Protein AF-A0A3C2DEW8-F1 (afdb_monomer)

Structure (mmCIF, N/CA/C/O backbone):
data_AF-A0A3C2DEW8-F1
#
_entry.id   AF-A0A3C2DEW8-F1
#
loop_
_atom_site.group_PDB
_atom_site.id
_atom_site.type_symbol
_atom_site.label_atom_id
_atom_site.label_alt_id
_atom_site.label_comp_id
_atom_site.label_asym_id
_atom_site.label_entity_id
_atom_site.label_seq_id
_atom_site.pdbx_PDB_ins_code
_atom_site.Cartn_x
_atom_site.Cartn_y
_atom_site.Cartn_z
_atom_site.occupancy
_atom_site.B_iso_or_equiv
_atom_site.auth_seq_id
_atom_site.auth_comp_id
_atom_site.auth_asym_id
_atom_site.auth_atom_id
_atom_site.pdbx_PDB_model_num
ATOM 1 N N . ILE A 1 1 ? -10.383 12.742 4.639 1.00 93.44 1 ILE A N 1
ATOM 2 C CA . ILE A 1 1 ? -11.045 11.413 4.623 1.00 93.44 1 ILE A CA 1
ATOM 3 C C . ILE A 1 1 ? -11.033 10.808 6.023 1.00 93.44 1 ILE A C 1
ATOM 5 O O . ILE A 1 1 ? -12.097 10.763 6.616 1.00 93.44 1 ILE A O 1
ATOM 9 N N . LEU A 1 2 ? -9.863 10.484 6.591 1.00 92.94 2 LEU A N 1
ATOM 10 C CA . LEU A 1 2 ? -9.720 9.901 7.939 1.00 92.94 2 LEU A CA 1
ATOM 11 C C . LEU A 1 2 ? -10.592 10.552 9.024 1.00 92.94 2 LEU A C 1
ATOM 13 O O . LEU A 1 2 ? -11.383 9.860 9.647 1.00 92.94 2 LEU A O 1
ATOM 17 N N . ASN A 1 3 ? -10.515 11.877 9.197 1.00 94.25 3 ASN A N 1
ATOM 18 C CA . ASN A 1 3 ? -11.312 12.568 10.221 1.00 94.25 3 ASN A CA 1
ATOM 19 C C . ASN A 1 3 ? -12.825 12.337 10.058 1.00 94.25 3 ASN A C 1
ATOM 21 O O . ASN A 1 3 ? -13.510 12.136 11.047 1.00 94.25 3 ASN A O 1
ATOM 25 N N . ARG A 1 4 ? -13.332 12.307 8.816 1.00 97.25 4 ARG A N 1
ATOM 26 C CA . ARG A 1 4 ? -14.759 12.062 8.549 1.00 97.25 4 ARG A CA 1
ATOM 27 C C . ARG A 1 4 ? -15.161 10.619 8.849 1.00 97.25 4 ARG A C 1
ATOM 29 O O . ARG A 1 4 ? -16.277 10.393 9.287 1.00 97.25 4 ARG A O 1
ATOM 36 N N . ILE A 1 5 ? -14.271 9.654 8.601 1.00 95.50 5 ILE A N 1
ATOM 37 C CA . ILE A 1 5 ? -14.519 8.242 8.935 1.00 95.50 5 ILE A CA 1
ATOM 38 C C . ILE A 1 5 ? -14.590 8.079 10.451 1.00 95.50 5 ILE A C 1
ATOM 40 O O . ILE A 1 5 ? -15.542 7.494 10.942 1.00 95.50 5 ILE A O 1
ATOM 44 N N . ILE A 1 6 ? -13.625 8.646 11.178 1.00 90.56 6 ILE A N 1
ATOM 45 C CA . ILE A 1 6 ? -13.573 8.575 12.644 1.00 90.56 6 ILE A CA 1
ATOM 46 C C . ILE A 1 6 ? -14.805 9.245 13.269 1.00 90.56 6 ILE A C 1
ATOM 48 O O . ILE A 1 6 ? -15.342 8.746 14.248 1.00 90.56 6 ILE A O 1
ATOM 52 N N . GLU A 1 7 ? -15.276 10.352 12.692 1.00 96.00 7 GLU A N 1
ATOM 53 C CA . GLU A 1 7 ? -16.492 11.032 13.147 1.00 96.00 7 GLU A CA 1
ATOM 54 C C . GLU A 1 7 ? -17.764 10.215 12.867 1.00 96.00 7 GLU A C 1
ATOM 56 O O . GLU A 1 7 ? -18.624 10.098 13.734 1.00 96.00 7 GLU A O 1
ATOM 61 N N . ALA A 1 8 ? -17.890 9.636 11.669 1.00 97.75 8 ALA A N 1
ATOM 62 C CA . ALA A 1 8 ? -19.096 8.914 11.261 1.00 97.75 8 ALA A CA 1
ATOM 63 C C . ALA A 1 8 ? -19.170 7.470 11.789 1.00 97.75 8 ALA A C 1
ATOM 65 O O . ALA A 1 8 ? -20.262 6.921 11.917 1.00 97.75 8 ALA A O 1
ATOM 66 N N . ALA A 1 9 ? -18.025 6.839 12.049 1.00 96.12 9 ALA A N 1
ATOM 67 C CA . ALA A 1 9 ? -17.906 5.449 12.473 1.00 96.12 9 ALA A CA 1
ATOM 68 C C . ALA A 1 9 ? -16.695 5.289 13.416 1.00 96.12 9 ALA A C 1
ATOM 70 O O . ALA A 1 9 ? -15.665 4.743 13.011 1.00 96.12 9 ALA A O 1
ATOM 71 N N . PRO A 1 10 ? -16.792 5.774 14.667 1.00 93.81 10 PRO A N 1
ATOM 72 C CA . PRO A 1 10 ? -15.665 5.799 15.605 1.00 93.81 10 PRO A CA 1
AT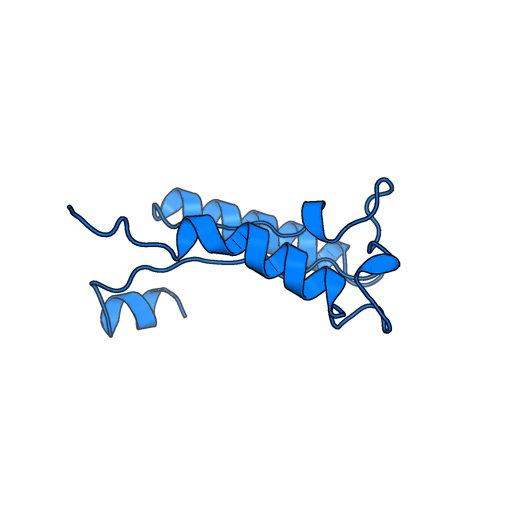OM 73 C C . PRO A 1 10 ? -15.114 4.408 15.946 1.00 93.81 10 PRO A C 1
ATOM 75 O O . PRO A 1 10 ? -13.922 4.280 16.211 1.00 93.81 10 PRO A O 1
ATOM 78 N N . ASP A 1 11 ? -15.949 3.369 15.873 1.00 92.38 11 ASP A N 1
ATOM 79 C CA . ASP A 1 11 ? -15.562 1.982 16.162 1.00 92.38 11 ASP A CA 1
ATOM 80 C C . ASP A 1 11 ? -15.029 1.228 14.929 1.00 92.38 11 ASP A C 1
ATOM 82 O O . ASP A 1 11 ? -14.670 0.051 15.012 1.00 92.38 11 ASP A O 1
ATOM 86 N N . ALA A 1 12 ? -14.992 1.868 13.754 1.00 92.56 12 ALA A N 1
ATOM 87 C CA . ALA A 1 12 ? -14.521 1.219 12.540 1.00 92.56 12 ALA A CA 1
ATOM 88 C C . ALA A 1 12 ? -13.010 0.963 12.598 1.00 92.56 12 ALA A C 1
ATOM 9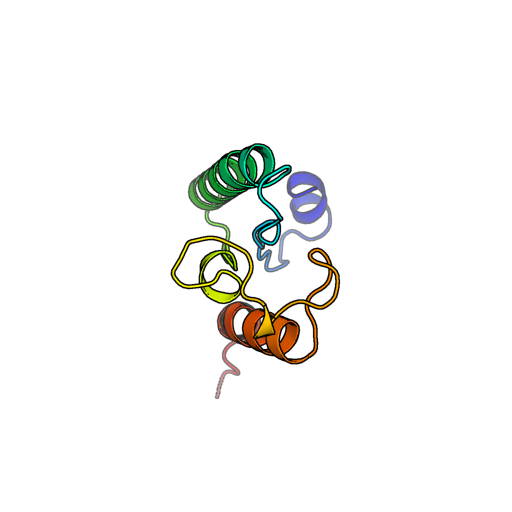0 O O . ALA A 1 12 ? -12.202 1.871 12.808 1.00 92.56 12 ALA A O 1
ATOM 91 N N . LYS A 1 13 ? -12.606 -0.273 12.291 1.00 91.62 13 LYS A N 1
ATOM 92 C CA . LYS A 1 13 ? -11.203 -0.580 12.010 1.00 91.62 13 LYS A CA 1
ATOM 93 C C . LYS A 1 13 ? -10.801 0.087 10.696 1.00 91.62 13 LYS A C 1
ATOM 95 O O . LYS A 1 13 ? -11.319 -0.255 9.634 1.00 91.62 13 LYS A O 1
ATOM 100 N N . VAL A 1 14 ? -9.851 1.015 10.764 1.00 93.88 14 VAL A N 1
ATOM 101 C CA . VAL A 1 14 ? -9.301 1.691 9.586 1.00 93.88 14 VAL A CA 1
ATOM 102 C C . VAL A 1 14 ? -7.932 1.113 9.251 1.00 93.88 14 VAL A C 1
ATOM 104 O O . VAL A 1 14 ? -7.020 1.124 10.076 1.00 93.88 14 VAL A O 1
ATOM 107 N N . VAL A 1 15 ? -7.790 0.648 8.012 1.00 94.69 15 VAL A N 1
ATOM 108 C CA . VAL A 1 15 ? -6.523 0.199 7.431 1.00 94.69 15 VAL A CA 1
ATOM 109 C C . VAL A 1 15 ? -6.229 1.082 6.226 1.00 94.69 15 VAL A C 1
ATOM 111 O O . VAL A 1 15 ? -7.050 1.186 5.314 1.00 94.69 15 VAL A O 1
ATOM 114 N N . ILE A 1 16 ? -5.078 1.747 6.232 1.00 96.25 16 ILE A N 1
ATOM 115 C CA . ILE A 1 16 ? -4.627 2.582 5.119 1.00 96.25 16 ILE A CA 1
ATOM 116 C C . ILE A 1 16 ? -3.665 1.771 4.264 1.00 96.25 16 ILE A C 1
ATOM 118 O O . ILE A 1 16 ? -2.787 1.091 4.779 1.00 96.25 16 ILE A O 1
ATOM 122 N N . GLN A 1 17 ? -3.837 1.842 2.952 1.00 96.56 17 GLN A N 1
ATOM 123 C CA . GLN A 1 17 ? -2.958 1.190 1.987 1.00 96.56 17 GLN A CA 1
ATOM 124 C C . GLN A 1 17 ? -2.103 2.249 1.297 1.00 96.56 17 GLN A C 1
ATOM 126 O O . GLN A 1 17 ? -2.550 3.391 1.128 1.00 96.56 17 GLN A O 1
ATOM 131 N N . SER A 1 18 ? -0.888 1.885 0.899 1.00 96.00 18 SER A N 1
ATOM 132 C CA . SER A 1 18 ? -0.068 2.740 0.051 1.00 96.00 18 SER A CA 1
ATOM 133 C C . SER A 1 18 ? -0.747 2.992 -1.299 1.00 96.00 18 SER A C 1
ATOM 135 O O . SER A 1 18 ? -1.556 2.199 -1.789 1.00 96.00 18 SER A O 1
ATOM 137 N N . VAL A 1 19 ? -0.427 4.126 -1.920 1.00 94.38 19 VAL A N 1
ATOM 138 C CA . VAL A 1 19 ? -0.657 4.289 -3.354 1.00 94.38 19 VAL A CA 1
ATOM 139 C C . VAL A 1 19 ? 0.275 3.314 -4.064 1.00 94.38 19 VAL A C 1
ATOM 141 O O . VAL A 1 19 ? 1.471 3.299 -3.778 1.00 94.38 19 VAL A O 1
ATOM 144 N N . LEU A 1 20 ? -0.276 2.504 -4.969 1.00 93.00 20 LEU A N 1
ATOM 145 C CA . LEU A 1 20 ? 0.485 1.470 -5.668 1.00 93.00 20 LEU A CA 1
ATOM 146 C C . LEU A 1 20 ? 1.684 2.075 -6.415 1.00 93.00 20 LEU A C 1
ATOM 148 O O . LEU A 1 20 ? 1.584 3.220 -6.885 1.00 93.00 20 LEU A O 1
ATOM 152 N N . PRO A 1 21 ? 2.791 1.322 -6.562 1.00 87.88 21 PRO A N 1
ATOM 153 C CA . PRO A 1 21 ? 3.936 1.788 -7.324 1.00 87.88 21 PRO A CA 1
ATOM 154 C C . PRO A 1 21 ? 3.512 2.141 -8.753 1.00 87.88 21 P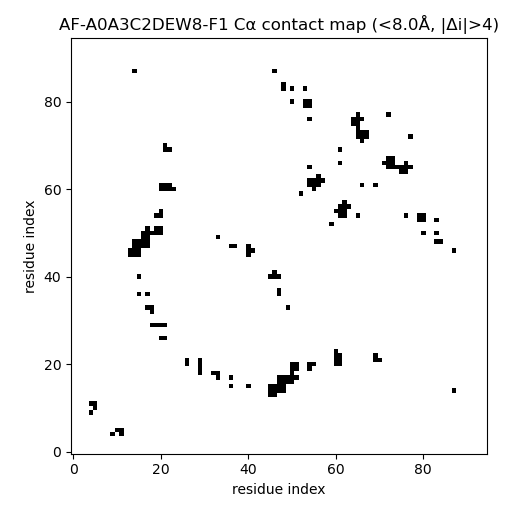RO A C 1
ATOM 156 O O . PRO A 1 21 ? 2.529 1.627 -9.297 1.00 87.88 21 PRO A O 1
ATOM 159 N N . ARG A 1 22 ? 4.239 3.077 -9.363 1.00 86.44 22 ARG A N 1
ATOM 160 C CA . ARG A 1 22 ? 3.971 3.575 -10.717 1.00 86.44 22 ARG A CA 1
ATOM 161 C C . ARG A 1 22 ? 5.257 3.606 -11.523 1.00 86.44 22 ARG A C 1
ATOM 163 O O . ARG A 1 22 ? 6.349 3.543 -10.972 1.00 86.44 22 ARG A O 1
ATOM 170 N N . THR A 1 23 ? 5.110 3.768 -12.833 1.00 82.25 23 THR A N 1
ATOM 171 C CA . THR A 1 23 ? 6.235 4.015 -13.738 1.00 82.25 23 THR A CA 1
ATOM 172 C C . THR A 1 23 ? 7.049 5.244 -13.319 1.00 82.25 23 THR A C 1
ATOM 174 O O . THR A 1 23 ? 6.551 6.141 -12.628 1.00 82.25 23 THR A O 1
ATOM 177 N N . ASP A 1 24 ? 8.290 5.317 -13.798 1.00 81.88 24 ASP A N 1
ATOM 178 C CA . ASP A 1 24 ? 9.311 6.296 -13.396 1.00 81.88 24 ASP A CA 1
ATOM 179 C C . ASP A 1 24 ? 8.851 7.751 -13.448 1.00 81.88 24 ASP A C 1
ATOM 181 O O . ASP A 1 24 ? 9.264 8.572 -12.635 1.00 81.88 24 ASP A O 1
ATOM 185 N N . ARG A 1 25 ? 7.937 8.081 -14.366 1.00 86.38 25 ARG A N 1
ATOM 186 C CA . ARG A 1 25 ? 7.364 9.427 -14.465 1.00 86.38 25 ARG A CA 1
ATOM 187 C C . ARG A 1 25 ? 6.622 9.852 -13.193 1.00 86.38 25 ARG A C 1
ATOM 189 O O . ARG A 1 25 ? 6.619 11.034 -12.859 1.00 86.38 25 ARG A O 1
ATOM 196 N N . TYR A 1 26 ? 5.947 8.919 -12.527 1.00 87.94 26 TYR A N 1
ATOM 197 C CA . TYR A 1 26 ? 5.075 9.195 -11.383 1.00 87.94 26 TYR A CA 1
ATOM 198 C C . TYR A 1 26 ? 5.651 8.704 -10.057 1.00 87.94 26 TYR A C 1
ATOM 200 O O . TYR A 1 26 ? 5.227 9.192 -9.009 1.00 87.94 26 TYR A O 1
ATOM 208 N N . ASN A 1 27 ? 6.630 7.797 -10.084 1.00 84.19 27 ASN A N 1
ATOM 209 C CA . ASN A 1 27 ? 7.280 7.284 -8.881 1.00 84.19 27 ASN A CA 1
ATOM 210 C C . ASN A 1 27 ? 7.802 8.400 -7.935 1.00 84.19 27 ASN A C 1
ATOM 212 O O . ASN A 1 27 ? 7.521 8.335 -6.738 1.00 84.19 27 ASN A O 1
ATOM 216 N N . PRO A 1 28 ? 8.408 9.509 -8.427 1.00 90.44 28 PRO A N 1
ATOM 217 C CA . PRO A 1 28 ? 8.834 10.624 -7.572 1.00 90.44 28 PRO A CA 1
ATOM 218 C C . PRO A 1 28 ? 7.702 11.340 -6.820 1.00 90.44 28 PRO A C 1
ATOM 220 O O . PRO A 1 28 ? 7.973 12.063 -5.865 1.00 90.44 28 PRO A O 1
ATOM 223 N N . LEU A 1 29 ? 6.444 11.173 -7.241 1.00 91.94 29 LEU A N 1
ATOM 224 C CA . LEU A 1 29 ? 5.268 11.706 -6.543 1.00 91.94 29 LEU A CA 1
ATOM 225 C C . LEU A 1 29 ? 4.685 10.690 -5.555 1.00 91.94 29 LEU A C 1
ATOM 227 O O . LEU A 1 29 ? 4.196 11.072 -4.493 1.00 91.94 29 LEU A O 1
ATOM 231 N N . VAL A 1 30 ? 4.731 9.404 -5.906 1.00 91.56 30 VAL A N 1
ATOM 232 C CA . VAL A 1 30 ? 4.160 8.311 -5.109 1.00 91.56 30 VAL A CA 1
ATOM 233 C C . VAL A 1 30 ? 4.976 8.067 -3.844 1.00 91.56 30 VAL A C 1
ATOM 235 O O . VAL A 1 30 ? 4.404 8.023 -2.758 1.00 91.56 30 VAL A O 1
ATOM 238 N N . THR A 1 31 ? 6.303 7.988 -3.953 1.00 89.94 31 THR A N 1
ATOM 239 C CA . THR A 1 31 ? 7.184 7.719 -2.808 1.00 89.94 31 THR A CA 1
ATOM 240 C C . THR A 1 31 ? 7.000 8.708 -1.651 1.00 89.94 31 THR A C 1
ATOM 242 O O . THR A 1 31 ? 6.679 8.260 -0.547 1.00 89.94 31 THR A O 1
ATOM 245 N N . PRO A 1 32 ? 7.110 10.042 -1.841 1.00 95.00 32 PRO A N 1
ATOM 246 C CA . PRO A 1 32 ? 6.927 10.980 -0.732 1.00 95.00 32 PRO A CA 1
ATOM 247 C C . PRO A 1 32 ? 5.494 10.980 -0.183 1.00 95.00 32 PRO A C 1
ATOM 249 O O . PRO A 1 32 ? 5.301 11.206 1.014 1.00 95.00 32 PRO A O 1
ATOM 252 N N . LEU A 1 33 ? 4.488 10.698 -1.019 1.00 96.00 33 LEU A N 1
ATOM 253 C CA . LEU A 1 33 ? 3.105 10.555 -0.568 1.00 96.00 33 LEU A CA 1
ATOM 254 C C . LEU A 1 33 ? 2.948 9.343 0.358 1.00 96.00 33 LEU A C 1
ATOM 256 O O . LEU A 1 33 ? 2.392 9.483 1.446 1.00 96.00 33 LEU A O 1
ATOM 260 N N . ASN A 1 34 ? 3.475 8.182 -0.029 1.00 95.94 34 ASN A N 1
ATOM 261 C CA . ASN A 1 34 ? 3.436 6.976 0.798 1.00 95.94 34 ASN A CA 1
ATOM 262 C C . ASN A 1 34 ? 4.216 7.162 2.104 1.00 95.94 34 ASN A C 1
ATOM 264 O O . ASN A 1 34 ? 3.712 6.789 3.162 1.00 95.94 34 ASN A O 1
ATOM 268 N N . SER A 1 35 ? 5.373 7.836 2.077 1.00 96.25 35 SER A N 1
ATOM 269 C CA . SER A 1 35 ? 6.102 8.195 3.302 1.00 96.25 35 SER A CA 1
ATOM 270 C C . SER A 1 35 ? 5.279 9.102 4.226 1.00 96.25 35 SER A C 1
ATOM 272 O O . SER A 1 35 ? 5.257 8.903 5.442 1.00 96.25 35 SER A O 1
ATOM 274 N N . ALA A 1 36 ? 4.564 10.087 3.672 1.00 97.44 36 ALA A N 1
ATOM 275 C CA . ALA A 1 36 ? 3.688 10.953 4.456 1.00 97.44 36 ALA A CA 1
ATOM 276 C C . ALA A 1 36 ? 2.488 10.190 5.044 1.00 97.44 36 ALA A C 1
ATOM 278 O O . ALA A 1 36 ? 2.133 10.424 6.200 1.00 97.44 36 ALA A O 1
ATOM 279 N N . LEU A 1 37 ? 1.888 9.267 4.285 1.00 97.38 37 LEU A N 1
ATOM 280 C CA . LEU A 1 37 ? 0.804 8.406 4.762 1.00 97.38 37 LEU A CA 1
ATOM 281 C C . LEU A 1 37 ? 1.273 7.491 5.896 1.00 97.38 37 LEU A C 1
ATOM 283 O O . LEU A 1 37 ? 0.615 7.450 6.934 1.00 97.38 37 LEU A O 1
ATOM 287 N N . ALA A 1 38 ? 2.421 6.828 5.735 1.00 97.50 38 ALA A N 1
ATOM 288 C CA . ALA A 1 38 ? 3.015 5.979 6.762 1.00 97.50 38 ALA A CA 1
ATOM 289 C C . ALA A 1 38 ? 3.264 6.761 8.061 1.00 97.50 38 ALA A C 1
ATOM 291 O O . ALA A 1 38 ? 2.864 6.318 9.138 1.00 97.50 38 ALA A O 1
ATOM 292 N N . ARG A 1 39 ? 3.832 7.974 7.958 1.00 98.19 39 ARG A N 1
ATOM 293 C CA . ARG A 1 39 ? 4.036 8.866 9.110 1.00 98.19 39 ARG A CA 1
ATOM 294 C C . ARG A 1 39 ? 2.718 9.213 9.806 1.00 98.19 39 ARG A C 1
ATOM 296 O O . ARG A 1 39 ? 2.619 9.056 11.018 1.00 98.19 39 ARG A O 1
ATOM 303 N N . ILE A 1 40 ? 1.700 9.644 9.055 1.00 97.00 40 ILE A N 1
ATOM 304 C CA . ILE A 1 40 ? 0.380 9.991 9.613 1.00 97.00 40 ILE A CA 1
ATOM 305 C C . ILE A 1 40 ? -0.268 8.780 10.295 1.00 97.00 40 ILE A C 1
ATOM 307 O O . ILE A 1 40 ? -0.910 8.935 11.333 1.00 97.00 40 ILE A O 1
ATOM 311 N N . CYS A 1 41 ? -0.118 7.582 9.726 1.00 96.69 41 CYS A N 1
ATOM 312 C CA . CYS A 1 41 ? -0.638 6.360 10.330 1.00 96.69 41 CYS A CA 1
ATOM 313 C C . CYS A 1 41 ? 0.078 6.049 11.647 1.00 96.69 41 CYS A C 1
ATOM 315 O O . CYS A 1 41 ? -0.597 5.804 12.644 1.00 96.69 41 CYS A O 1
ATOM 317 N N . GLY A 1 42 ? 1.410 6.163 11.686 1.00 96.94 42 GLY A N 1
ATOM 318 C CA . GLY A 1 42 ? 2.195 6.011 12.913 1.00 96.94 42 GLY A CA 1
ATOM 319 C C . GLY A 1 42 ? 1.798 7.011 14.005 1.00 96.94 42 GLY A C 1
ATOM 320 O O . GLY A 1 42 ? 1.548 6.614 15.138 1.00 96.94 42 GLY A O 1
ATOM 321 N N . GLU A 1 43 ? 1.638 8.290 13.654 1.00 96.75 43 GLU A N 1
ATOM 322 C CA . GLU A 1 43 ? 1.193 9.350 14.578 1.00 96.75 43 GLU A CA 1
ATOM 323 C C . GLU A 1 43 ? -0.208 9.100 15.158 1.00 96.75 43 GLU A C 1
ATOM 325 O O . GLU A 1 43 ? -0.523 9.574 16.248 1.00 96.75 43 GLU A O 1
ATOM 330 N N . ARG A 1 44 ? -1.062 8.370 14.433 1.00 94.00 44 ARG A N 1
ATOM 331 C CA . ARG A 1 44 ? -2.461 8.111 14.806 1.00 94.00 44 ARG A CA 1
ATOM 332 C C . ARG A 1 44 ? -2.720 6.684 15.287 1.00 94.00 44 ARG A C 1
ATOM 334 O O . ARG A 1 44 ? -3.873 6.354 15.547 1.00 94.00 44 ARG A O 1
ATOM 341 N N . GLY A 1 45 ? -1.691 5.840 15.373 1.00 94.00 45 GLY A N 1
ATOM 342 C CA . GLY A 1 45 ? -1.843 4.427 15.733 1.00 94.00 45 GLY A CA 1
ATOM 343 C C . GLY A 1 45 ? -2.686 3.618 14.738 1.00 94.00 45 GLY A C 1
ATOM 344 O O . GLY A 1 45 ? -3.363 2.674 15.135 1.00 94.00 45 GLY A O 1
ATOM 345 N N . LEU A 1 46 ? -2.685 3.996 13.457 1.00 94.12 46 LEU A N 1
ATOM 346 C CA . LEU A 1 46 ? -3.422 3.306 12.395 1.00 94.12 46 LEU A CA 1
ATOM 347 C C . LEU A 1 46 ? -2.529 2.294 11.673 1.00 94.12 46 LEU A C 1
ATOM 349 O O . LEU A 1 46 ? -1.333 2.524 11.495 1.00 94.12 46 LEU A O 1
ATOM 353 N N . ALA A 1 47 ? -3.125 1.204 11.187 1.00 94.62 47 ALA A N 1
ATOM 354 C CA . ALA A 1 47 ? -2.420 0.260 10.328 1.00 94.62 47 ALA A CA 1
ATOM 355 C C . ALA A 1 47 ? -2.150 0.884 8.949 1.00 94.62 47 ALA A C 1
ATOM 357 O O . ALA A 1 47 ? -3.070 1.404 8.308 1.00 94.62 47 ALA A O 1
ATOM 358 N N . PHE A 1 48 ? -0.903 0.782 8.491 1.00 96.56 48 PHE A N 1
ATOM 359 C CA . PHE A 1 48 ? -0.489 1.115 7.132 1.00 96.56 48 PHE A CA 1
ATOM 360 C C . PHE A 1 48 ? 0.058 -0.137 6.446 1.00 96.56 48 PHE A C 1
ATOM 362 O O . PHE A 1 48 ? 0.956 -0.781 6.983 1.00 96.56 48 PHE A O 1
ATOM 369 N N . VAL A 1 49 ? -0.490 -0.476 5.280 1.00 96.31 49 VAL A N 1
ATOM 370 C CA . VAL A 1 49 ? -0.057 -1.609 4.455 1.00 96.31 49 VAL A CA 1
ATOM 371 C C . VAL A 1 49 ? 0.659 -1.056 3.235 1.00 96.31 49 VAL A C 1
ATOM 373 O O . VAL A 1 49 ? 0.032 -0.422 2.382 1.00 96.31 49 VAL A O 1
ATOM 376 N N . ASP A 1 50 ? 1.970 -1.272 3.168 1.00 95.00 50 ASP A N 1
ATOM 377 C CA . ASP A 1 50 ? 2.768 -0.852 2.023 1.00 95.00 50 ASP A CA 1
ATOM 378 C C . ASP A 1 50 ? 2.885 -1.978 0.992 1.00 95.00 50 ASP A C 1
ATOM 380 O O . ASP A 1 50 ? 3.553 -2.983 1.217 1.00 95.00 50 ASP A O 1
ATOM 384 N N . HIS A 1 51 ? 2.240 -1.791 -0.158 1.00 93.75 51 HIS A N 1
ATOM 385 C CA . HIS A 1 51 ? 2.289 -2.717 -1.292 1.00 93.75 51 HIS A CA 1
ATOM 386 C C . HIS A 1 51 ? 3.451 -2.453 -2.254 1.00 93.75 51 HIS A C 1
ATOM 388 O O . HIS A 1 51 ? 3.525 -3.079 -3.308 1.00 93.75 51 HIS A O 1
ATOM 394 N N . THR A 1 52 ? 4.343 -1.507 -1.943 1.00 89.12 52 THR A N 1
ATOM 395 C CA . THR A 1 52 ? 5.422 -1.121 -2.862 1.00 89.12 52 THR A CA 1
ATOM 396 C C . THR A 1 52 ? 6.344 -2.303 -3.149 1.00 89.12 52 THR A C 1
ATOM 398 O O . THR A 1 52 ? 6.549 -2.639 -4.307 1.00 89.12 52 THR A O 1
ATOM 401 N N . GLU A 1 53 ? 6.848 -2.992 -2.122 1.00 85.12 53 GLU A N 1
ATOM 402 C CA . GLU A 1 53 ? 7.759 -4.130 -2.324 1.00 85.12 53 GLU A CA 1
ATOM 403 C C . GLU A 1 53 ? 7.077 -5.335 -2.981 1.00 85.12 53 GLU A C 1
ATOM 405 O O . GLU A 1 53 ? 7.702 -6.042 -3.762 1.00 85.12 53 GLU A O 1
ATOM 410 N N . SER A 1 54 ? 5.792 -5.573 -2.699 1.00 90.06 54 SER A N 1
ATOM 411 C CA . SER A 1 54 ? 5.081 -6.740 -3.233 1.00 90.06 54 SER A CA 1
ATOM 412 C C . SER A 1 54 ? 4.740 -6.608 -4.720 1.00 90.06 54 SER A C 1
ATOM 414 O O . SER A 1 54 ? 4.575 -7.624 -5.402 1.00 90.06 54 SER A O 1
ATOM 416 N N . LEU A 1 55 ? 4.649 -5.376 -5.225 1.00 93.19 55 LEU A N 1
ATOM 417 C CA . LEU A 1 55 ? 4.282 -5.068 -6.608 1.00 93.19 55 LEU A CA 1
ATOM 418 C C . LEU A 1 55 ? 5.441 -4.497 -7.441 1.00 93.19 55 LEU A C 1
ATOM 420 O O . LEU A 1 55 ? 5.298 -4.330 -8.653 1.00 93.19 55 LEU A O 1
ATOM 424 N N . SER A 1 56 ? 6.586 -4.221 -6.824 1.00 90.88 56 SER A N 1
ATOM 425 C CA . SER A 1 56 ? 7.808 -3.840 -7.530 1.00 90.88 56 SER A CA 1
ATOM 426 C C . SER A 1 56 ? 8.691 -5.053 -7.833 1.00 90.88 56 SER A C 1
ATOM 428 O O . SER A 1 56 ? 8.724 -6.034 -7.091 1.00 90.88 56 SER A O 1
ATOM 430 N N . GLY A 1 57 ? 9.427 -4.984 -8.939 1.00 86.50 57 GLY A N 1
ATOM 431 C CA . GLY A 1 57 ? 10.523 -5.889 -9.247 1.00 86.50 57 GLY A CA 1
ATOM 432 C C . GLY A 1 57 ? 11.738 -5.629 -8.354 1.00 86.50 57 GLY A C 1
ATOM 433 O O . GLY A 1 57 ? 11.812 -4.648 -7.612 1.00 86.50 57 GLY A O 1
ATOM 434 N N . THR A 1 58 ? 12.743 -6.500 -8.454 1.00 85.25 58 THR A N 1
ATOM 435 C CA . THR A 1 58 ? 13.995 -6.393 -7.679 1.00 85.25 58 THR A CA 1
ATOM 436 C C . THR A 1 58 ? 14.821 -5.145 -8.002 1.00 85.25 58 THR A C 1
ATOM 438 O O . THR A 1 58 ? 15.743 -4.806 -7.267 1.00 85.25 58 THR A O 1
ATOM 441 N N . ASP A 1 59 ? 14.525 -4.488 -9.119 1.00 83.00 59 ASP A N 1
ATOM 442 C CA . ASP A 1 59 ? 15.140 -3.245 -9.584 1.00 83.00 59 ASP A CA 1
ATOM 443 C C . ASP A 1 59 ? 14.400 -1.984 -9.098 1.00 83.00 59 ASP A C 1
ATOM 445 O O . ASP A 1 59 ? 14.841 -0.870 -9.373 1.00 83.00 59 ASP A O 1
ATOM 449 N N . GLY A 1 60 ? 13.298 -2.141 -8.356 1.00 77.81 60 GLY A N 1
ATOM 450 C CA . GLY A 1 60 ? 12.486 -1.034 -7.850 1.00 77.81 60 GLY A CA 1
ATOM 451 C C . GLY A 1 60 ? 11.511 -0.440 -8.872 1.00 77.81 60 GLY A C 1
ATOM 452 O O . GLY A 1 60 ? 10.823 0.531 -8.545 1.00 77.81 60 GLY A O 1
ATOM 453 N N . HIS A 1 61 ? 11.422 -1.010 -10.079 1.00 84.94 61 HIS A N 1
ATOM 454 C CA . HIS A 1 61 ? 10.378 -0.695 -11.056 1.00 84.94 61 HIS A CA 1
ATOM 455 C C . HIS A 1 61 ? 9.150 -1.589 -10.844 1.00 84.94 61 HIS A C 1
ATOM 457 O O . HIS A 1 61 ? 9.150 -2.459 -9.982 1.00 84.94 61 HIS A O 1
ATOM 463 N N . LEU A 1 62 ? 8.078 -1.385 -11.613 1.00 90.50 62 LEU A N 1
ATOM 464 C CA . LEU A 1 62 ? 6.905 -2.265 -11.551 1.00 90.50 62 LEU A CA 1
ATOM 465 C C . LEU A 1 62 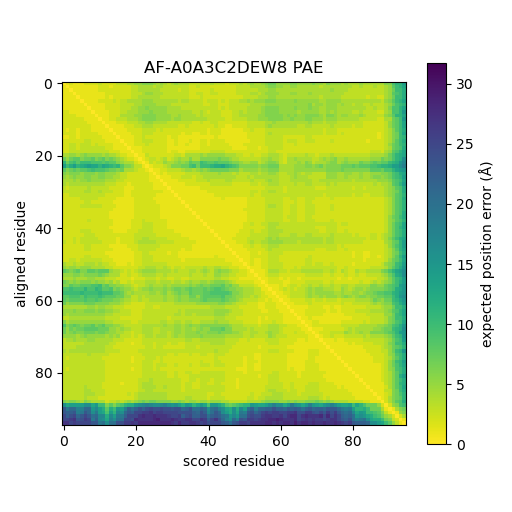? 7.285 -3.696 -11.938 1.00 90.50 62 LEU A C 1
ATOM 467 O O . LEU A 1 62 ? 7.913 -3.893 -12.977 1.00 90.50 62 LEU A O 1
ATOM 471 N N . ASP A 1 63 ? 6.855 -4.690 -11.156 1.00 93.06 63 ASP A N 1
ATOM 472 C CA . ASP A 1 63 ? 7.025 -6.096 -11.532 1.00 93.06 63 ASP A CA 1
ATOM 473 C C . ASP A 1 63 ? 6.163 -6.383 -12.776 1.00 93.06 63 ASP A C 1
ATOM 475 O O . ASP A 1 63 ? 4.932 -6.332 -12.683 1.00 93.06 63 ASP A O 1
ATOM 479 N N . PRO A 1 64 ? 6.746 -6.712 -13.943 1.00 92.38 64 PRO A N 1
ATOM 480 C CA . PRO A 1 64 ? 5.973 -6.947 -15.162 1.00 92.38 64 PRO A CA 1
ATOM 481 C C . PRO A 1 64 ? 5.024 -8.149 -15.049 1.00 92.38 64 PRO A C 1
ATOM 483 O O . PRO A 1 64 ? 4.085 -8.255 -15.832 1.00 92.38 64 PRO A O 1
ATOM 486 N N . ASN A 1 65 ? 5.213 -9.035 -14.066 1.00 94.75 65 ASN A N 1
ATOM 487 C CA . ASN A 1 65 ? 4.270 -10.122 -13.800 1.00 94.75 65 ASN A CA 1
ATOM 488 C C . ASN A 1 65 ? 2.994 -9.641 -13.104 1.00 94.75 65 ASN A C 1
ATOM 490 O O . ASN A 1 65 ? 1.996 -10.356 -13.126 1.00 94.75 65 ASN A O 1
ATOM 494 N N . CYS A 1 66 ? 3.011 -8.455 -12.491 1.00 96.38 66 CYS A N 1
ATOM 495 C CA . CYS A 1 66 ? 1.885 -7.899 -11.745 1.00 96.38 66 CYS A CA 1
ATOM 496 C C . CYS A 1 66 ? 1.056 -6.888 -12.549 1.00 96.38 66 CYS A C 1
ATOM 498 O O . CYS A 1 66 ? -0.009 -6.501 -12.078 1.00 96.38 66 CYS A O 1
ATOM 500 N N . TYR A 1 67 ? 1.500 -6.452 -13.734 1.00 94.06 67 TYR A N 1
ATOM 501 C CA . TYR A 1 67 ? 0.859 -5.374 -14.500 1.00 94.06 67 TYR A CA 1
ATOM 502 C C . TYR A 1 67 ? 0.788 -5.687 -15.994 1.00 94.06 67 TYR A C 1
ATOM 504 O O . TYR A 1 67 ? 1.691 -6.297 -16.554 1.00 94.06 67 TYR A O 1
ATOM 512 N N . ILE A 1 68 ? -0.266 -5.205 -16.659 1.00 91.06 68 ILE A N 1
ATOM 513 C CA . ILE A 1 68 ? -0.404 -5.287 -18.128 1.00 91.06 68 ILE A CA 1
ATOM 514 C C . ILE A 1 68 ? -0.192 -3.915 -18.780 1.00 91.06 68 ILE A C 1
ATOM 516 O O . ILE A 1 68 ? 0.433 -3.814 -19.831 1.00 91.06 68 ILE A O 1
ATOM 520 N N . ASP A 1 69 ? -0.684 -2.846 -18.151 1.00 89.31 69 ASP A N 1
ATOM 521 C CA . ASP A 1 69 ? -0.692 -1.483 -18.703 1.00 89.31 69 ASP A CA 1
ATOM 522 C C . ASP A 1 69 ? 0.147 -0.478 -17.892 1.00 89.31 69 ASP A C 1
ATOM 524 O O . ASP A 1 69 ? 0.141 0.723 -18.167 1.00 89.31 69 ASP A O 1
ATOM 528 N N . GLY A 1 70 ? 0.866 -0.960 -16.873 1.00 83.62 70 GLY A N 1
ATOM 529 C CA . GLY A 1 70 ? 1.669 -0.131 -15.971 1.00 83.62 70 GLY A CA 1
ATOM 530 C C . GLY A 1 70 ? 0.849 0.736 -15.006 1.00 83.62 70 GLY A C 1
ATOM 531 O O . GLY A 1 70 ? 1.380 1.700 -14.442 1.00 83.62 70 GLY A O 1
ATOM 532 N N . ILE A 1 71 ? -0.445 0.439 -14.833 1.00 88.56 71 ILE A N 1
ATOM 533 C CA . ILE A 1 71 ? -1.338 1.136 -13.900 1.00 88.56 71 ILE A CA 1
ATOM 534 C C . ILE A 1 71 ? -2.145 0.136 -13.074 1.00 88.56 71 ILE A C 1
ATOM 536 O O . ILE A 1 71 ? -2.114 0.199 -11.845 1.00 88.56 71 ILE A O 1
ATOM 540 N N . HIS A 1 72 ? -2.870 -0.766 -13.728 1.00 92.50 72 HIS A N 1
ATOM 541 C CA . HIS A 1 72 ? -3.774 -1.700 -13.073 1.00 92.50 72 HIS A CA 1
ATOM 542 C C . HIS A 1 72 ? -3.053 -3.022 -12.793 1.00 92.50 72 HIS A C 1
ATOM 544 O O . HIS A 1 72 ? -2.473 -3.605 -13.720 1.00 92.50 72 HIS A O 1
ATOM 550 N N . PRO A 1 73 ? -3.090 -3.517 -11.541 1.00 95.19 73 PRO A N 1
ATOM 551 C CA . PRO A 1 73 ? -2.653 -4.869 -11.253 1.00 95.19 73 PRO A CA 1
ATOM 552 C C . PRO A 1 73 ? -3.461 -5.885 -12.067 1.00 95.19 73 PRO A C 1
ATOM 554 O O . PRO A 1 73 ? -4.667 -5.722 -12.256 1.00 95.19 73 PRO A O 1
ATOM 557 N N . ASN A 1 74 ? -2.803 -6.935 -12.541 1.00 96.31 74 ASN A N 1
ATOM 558 C CA . ASN A 1 74 ? -3.468 -8.114 -13.092 1.00 96.31 74 ASN A CA 1
ATOM 559 C C . ASN A 1 74 ? -3.841 -9.098 -11.965 1.00 96.31 74 ASN A C 1
ATOM 561 O O . ASN A 1 74 ? -3.709 -8.777 -10.783 1.00 96.31 74 ASN A O 1
ATOM 565 N N . ASP A 1 75 ? -4.277 -10.306 -12.322 1.00 97.69 75 ASP A N 1
ATOM 566 C CA . ASP A 1 75 ? -4.672 -11.343 -11.360 1.00 97.69 75 ASP A CA 1
ATOM 567 C C . ASP A 1 75 ? -3.581 -11.644 -10.317 1.00 97.69 75 ASP A C 1
ATOM 569 O O . ASP A 1 75 ? -3.868 -11.745 -9.123 1.00 97.69 75 ASP A O 1
ATOM 573 N N . GLU A 1 76 ? -2.317 -11.729 -10.743 1.00 97.38 76 GLU A N 1
ATOM 574 C CA . GLU A 1 76 ? -1.180 -11.966 -9.849 1.00 97.38 76 GLU A CA 1
ATOM 575 C C . GLU A 1 76 ? -0.920 -10.759 -8.939 1.00 97.38 76 GLU A C 1
ATOM 577 O O . GLU A 1 76 ? -0.740 -10.917 -7.730 1.00 97.38 76 GLU A O 1
ATOM 582 N N . GLY A 1 77 ? -0.972 -9.543 -9.487 1.00 96.31 77 GLY A N 1
ATOM 583 C CA . GLY A 1 77 ? -0.830 -8.321 -8.697 1.00 96.31 77 GLY A CA 1
ATOM 584 C C . GLY A 1 77 ? -1.936 -8.178 -7.644 1.00 96.31 77 GLY A C 1
ATOM 585 O O . GLY A 1 77 ? -1.656 -7.883 -6.482 1.00 96.31 77 GLY A O 1
ATOM 586 N N . TYR A 1 78 ? -3.189 -8.470 -8.005 1.00 96.56 78 TYR A N 1
ATOM 587 C CA . TYR A 1 78 ? -4.302 -8.490 -7.054 1.00 96.56 78 TYR A CA 1
ATOM 588 C C . TYR A 1 78 ? -4.144 -9.576 -5.992 1.00 96.56 78 TYR A C 1
ATOM 590 O O . TYR A 1 78 ? -4.436 -9.316 -4.823 1.00 96.56 78 TYR A O 1
ATOM 598 N N . ARG A 1 79 ? -3.643 -10.763 -6.352 1.00 97.31 79 ARG A N 1
ATOM 599 C CA . ARG A 1 79 ? -3.361 -11.826 -5.380 1.00 97.31 79 ARG A CA 1
ATOM 600 C C . ARG A 1 79 ? -2.373 -11.351 -4.311 1.00 97.31 79 ARG A C 1
ATOM 602 O O . ARG A 1 79 ? -2.661 -11.496 -3.125 1.00 97.31 79 ARG A O 1
ATOM 609 N N . ARG A 1 80 ? -1.263 -10.716 -4.708 1.00 96.31 80 ARG A N 1
ATOM 610 C CA . ARG A 1 80 ? -0.267 -10.161 -3.769 1.00 96.31 80 ARG A CA 1
ATOM 611 C C . ARG A 1 80 ? -0.838 -9.038 -2.901 1.00 96.31 80 ARG A C 1
ATOM 613 O O . ARG A 1 80 ? -0.564 -8.990 -1.704 1.00 96.31 80 ARG A O 1
ATOM 620 N N . LEU A 1 81 ? -1.677 -8.179 -3.483 1.00 94.94 81 L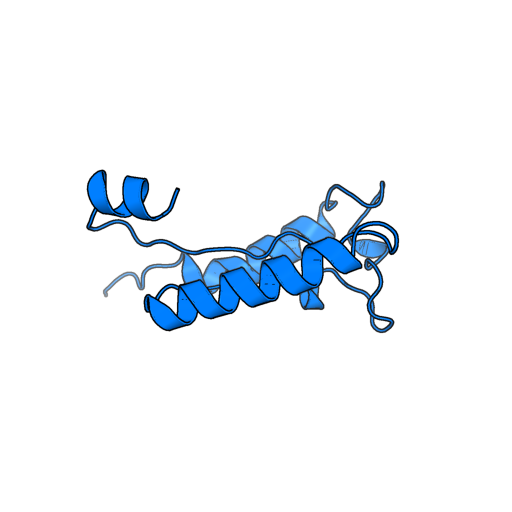EU A N 1
ATOM 621 C CA . LEU A 1 81 ? -2.421 -7.136 -2.766 1.00 94.94 81 LEU A CA 1
ATOM 622 C C . LEU A 1 81 ? -3.306 -7.730 -1.660 1.00 94.94 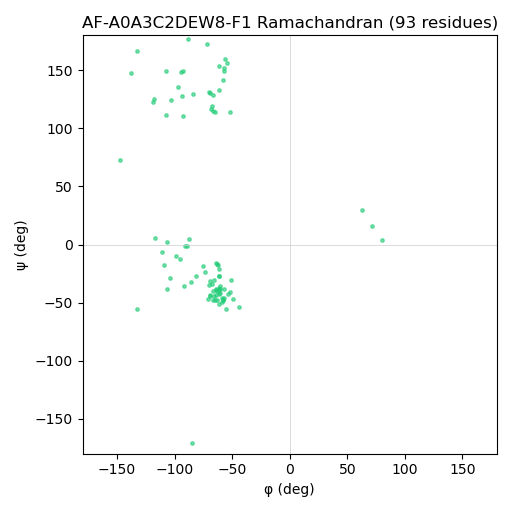81 LEU A C 1
ATOM 624 O O . LEU A 1 81 ? -3.280 -7.269 -0.518 1.00 94.94 81 LEU A O 1
ATO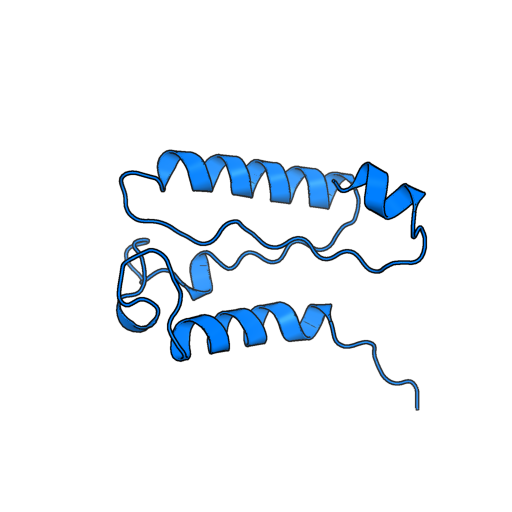M 628 N N . VAL A 1 82 ? -4.070 -8.776 -1.988 1.00 94.19 82 VAL A N 1
ATOM 629 C CA . VAL A 1 82 ? -4.929 -9.482 -1.028 1.00 94.19 82 VAL A CA 1
ATOM 630 C C . VAL A 1 82 ? -4.095 -10.154 0.058 1.00 94.19 82 VAL A C 1
ATOM 632 O O . VAL A 1 82 ? -4.449 -10.050 1.231 1.00 94.19 82 VAL A O 1
ATOM 635 N N . ASP A 1 83 ? -2.991 -10.809 -0.300 1.00 94.19 83 ASP A N 1
ATOM 636 C CA . ASP A 1 83 ? -2.115 -11.481 0.662 1.00 94.19 83 ASP A CA 1
ATOM 637 C C . ASP A 1 83 ? -1.510 -10.493 1.674 1.00 94.19 83 ASP A C 1
ATOM 639 O O . ASP A 1 83 ? -1.477 -10.793 2.867 1.00 94.19 83 ASP A O 1
ATOM 643 N N . GLY A 1 84 ? -1.121 -9.290 1.231 1.00 92.94 84 GLY A N 1
ATOM 644 C CA . GLY A 1 84 ? -0.646 -8.226 2.121 1.00 92.94 84 GLY A CA 1
ATOM 645 C C . GLY A 1 84 ? -1.742 -7.635 3.012 1.00 92.94 84 GLY A C 1
ATOM 646 O O . GLY A 1 84 ? -1.479 -7.233 4.141 1.00 92.94 84 GLY A O 1
ATOM 647 N N . LEU A 1 85 ? -2.990 -7.600 2.536 1.00 92.69 85 LEU A N 1
ATOM 648 C CA . LEU A 1 85 ? -4.106 -7.001 3.269 1.00 92.69 85 LEU A CA 1
ATOM 649 C C . LEU A 1 85 ? -4.767 -7.969 4.266 1.00 92.69 85 LEU A C 1
ATOM 651 O O . LEU A 1 85 ? -5.245 -7.533 5.316 1.00 92.69 85 LEU A O 1
ATOM 655 N N . ARG A 1 86 ? -4.787 -9.273 3.964 1.00 93.12 86 ARG A N 1
ATOM 656 C CA . ARG A 1 86 ? -5.485 -10.315 4.741 1.00 93.12 86 ARG A CA 1
ATOM 657 C C . ARG A 1 86 ? -5.190 -10.272 6.252 1.00 93.12 86 ARG A C 1
ATOM 659 O O . ARG A 1 86 ? -6.161 -10.216 7.012 1.00 93.12 86 ARG A O 1
ATOM 666 N N . PRO A 1 87 ? -3.927 -10.161 6.721 1.00 91.62 87 PRO A N 1
ATOM 667 C CA . PRO A 1 87 ? -3.620 -10.107 8.157 1.00 91.62 87 PRO A CA 1
ATOM 668 C C . PRO A 1 87 ? -4.250 -8.908 8.884 1.00 91.62 87 PRO A C 1
ATOM 670 O O . PRO A 1 87 ? -4.407 -8.916 10.103 1.00 91.62 87 PRO A O 1
ATOM 673 N N . HIS A 1 88 ? -4.613 -7.857 8.145 1.00 90.50 88 HIS A N 1
ATOM 674 C CA . HIS A 1 88 ? -5.209 -6.642 8.689 1.00 90.50 88 HIS A CA 1
ATOM 675 C C . HIS A 1 88 ? -6.738 -6.643 8.636 1.00 90.50 88 HIS A C 1
ATOM 677 O O . HIS A 1 88 ? -7.354 -5.794 9.280 1.00 90.50 88 HIS A O 1
ATOM 683 N N . LEU A 1 89 ? -7.368 -7.568 7.913 1.00 86.56 89 LEU A N 1
ATOM 684 C CA . LEU A 1 89 ? -8.829 -7.653 7.802 1.00 86.56 89 LEU A CA 1
ATOM 685 C C . LEU A 1 89 ? -9.422 -8.776 8.638 1.00 86.56 89 LEU A C 1
ATOM 687 O O . LEU A 1 89 ? -10.552 -8.655 9.106 1.00 86.56 89 LEU A O 1
ATOM 691 N N . GLU A 1 90 ? -8.663 -9.843 8.853 1.00 75.00 90 GLU A N 1
ATOM 692 C CA . GLU A 1 90 ? -9.115 -10.943 9.687 1.00 75.00 90 GLU A CA 1
ATOM 693 C C . GLU A 1 90 ? -9.218 -10.476 11.144 1.00 75.00 90 GLU A C 1
ATOM 695 O O . GLU A 1 90 ? -8.264 -9.999 11.765 1.00 75.00 90 GLU A O 1
ATOM 700 N N . VAL A 1 91 ? -10.430 -10.560 11.682 1.00 61.38 91 VAL A N 1
ATOM 701 C CA . VAL A 1 91 ? -10.665 -10.503 13.122 1.00 61.38 91 VAL A CA 1
ATOM 702 C C . VAL A 1 91 ? -10.438 -11.927 13.626 1.00 61.38 91 VAL A C 1
ATOM 704 O O . VAL A 1 91 ? -11.037 -12.840 13.042 1.00 61.38 91 VAL A O 1
ATOM 707 N N . PRO A 1 92 ? -9.619 -12.157 14.674 1.00 54.06 92 PRO A N 1
ATOM 708 C CA . PRO A 1 92 ? -9.570 -13.460 15.317 1.00 54.06 92 PRO A CA 1
ATOM 709 C C . PRO A 1 92 ? -11.004 -13.840 15.660 1.00 54.06 92 PRO A C 1
ATOM 711 O O . PRO A 1 92 ? -11.666 -13.147 16.435 1.00 54.06 92 PRO A O 1
ATOM 714 N 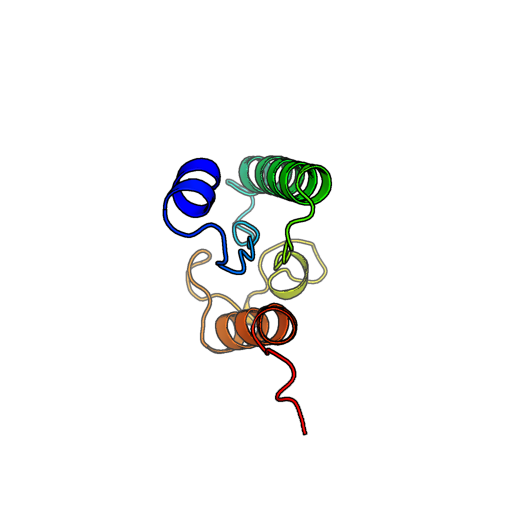N . HIS A 1 93 ? -11.515 -14.888 15.023 1.00 48.78 93 HIS A N 1
ATOM 715 C CA . HIS A 1 93 ? -12.750 -15.480 15.491 1.00 48.78 93 HIS A CA 1
ATOM 716 C C . HIS A 1 93 ? -12.401 -16.036 16.868 1.00 48.78 93 HIS A C 1
ATOM 718 O O . HIS A 1 93 ? -11.502 -16.869 16.995 1.00 48.78 93 HIS A O 1
ATOM 724 N N . GLY A 1 94 ? -13.015 -15.461 17.905 1.00 45.41 94 GLY A N 1
ATOM 725 C CA . GLY A 1 94 ? -12.943 -16.029 19.244 1.00 45.41 94 GLY A CA 1
ATOM 726 C C . GLY A 1 94 ? -13.401 -17.494 19.211 1.00 45.41 94 GLY A C 1
ATOM 727 O O . GLY A 1 94 ? -14.105 -17.872 18.271 1.00 45.41 94 GLY A O 1
ATOM 728 N N . PRO A 1 95 ? -12.958 -18.304 20.186 1.00 45.09 95 PRO A N 1
ATOM 729 C CA . PRO A 1 95 ? -13.252 -19.736 20.236 1.00 45.09 95 PRO A CA 1
ATOM 730 C C . PRO A 1 95 ? -14.750 -20.053 20.170 1.00 45.09 95 PRO A C 1
ATOM 732 O O . PRO A 1 95 ? -15.559 -19.223 20.650 1.00 45.09 95 PRO A O 1
#

Mean predicted aligned error: 4.3 Å

Secondary structure (DSSP, 8-state):
-HHHHHHH-TTPPPEEEPPPP--TTTHHHHHHHHHHHHHHHHHHT-EEE--HHHHB-TTSSB-TTTBSSSSSB-HHHHHHHHHHHHHHH------

Solvent-accessible surface area (backbone atoms only — not comparable to full-atom values): 5780 Å² total; per-residue (Å²): 109,68,70,58,46,48,71,78,40,71,85,58,88,63,74,47,68,45,73,70,71,44,51,79,91,48,31,81,60,45,54,62,49,38,54,51,49,48,49,54,21,63,79,66,76,40,51,63,43,76,50,48,73,77,47,29,34,99,84,73,44,67,23,71,80,22,35,82,79,67,75,55,62,36,75,59,29,47,48,48,52,48,64,68,45,44,81,77,69,62,68,83,76,73,134

Radius of gyration: 15.06 Å; Cα contacts (8 Å, |Δi|>4): 100; chains: 1; bounding box: 34×32×39 Å

Nearest PDB structures (foldseek):
  2hsj-assembly1_D  TM=9.010E-01  e=2.395E-04  Streptococcus pneumoniae TIGR4
  3p94-assembly1_A  TM=7.992E-01  e=1.409E-04  Parabacteroides distasonis ATCC 8503
  4rsh-assembly3_C  TM=8.166E-01  e=1.047E-02  Desulfitobacterium hafniense DCB-2
  3dt9-assembly1_A  TM=7.550E-01  e=5.397E-03  Bos taurus
  3dt8-assembly1_A  TM=7.54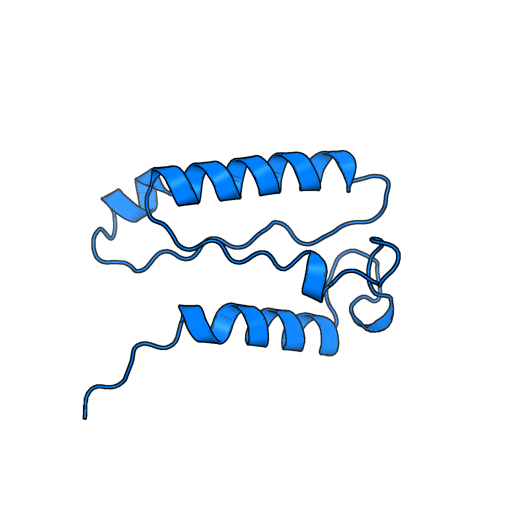5E-01  e=8.033E-03  Bos taurus

pLDDT: mean 90.26, std 10.44, range [45.09, 98.19]

Foldseek 3Di:
DVVVCCVVPVPDQDEAEADEAAAPVCNVVRVVVRVVVVVVCVVVVHHYQYCQVVQADPVSQGDCQQDDPRHHGDPSVVVSVCVSCVVSPDDPPDD

Sequence (95 aa):
ILNRIIEAAPDAKVVIQSVLPRTDRYNPLVTPLNSALARICGERGLAFVDHTESLSGTDGHLDPNCYIDGIHPNDEGYRRLVDGLRPHLEVPHGP